Protein AF-A0A355A748-F1 (afdb_monomer_lite)

Secondary structure (DSSP, 8-state):
--------SSHHHHHHHHHHH--S-EE--SS-SSS-HHHHHHHHHHH-TT--EE-

pLDDT: mean 91.95, std 6.25, range [69.06, 96.75]

Radius of gyration: 10.18 Å; chains: 1; bounding box: 26×16×27 Å

Sequence (55 aa):
GYEIVAEATSGTEAVEKYKQCYPDLVIMDIIMPDMKGIDAVKNIIKFDPDARIIM

Structure (mmCIF, N/CA/C/O backbone):
data_AF-A0A355A748-F1
#
_entry.id   AF-A0A355A748-F1
#
loop_
_atom_site.group_PDB
_atom_site.id
_atom_site.type_symbol
_atom_site.label_atom_id
_atom_site.label_alt_id
_atom_site.label_comp_id
_atom_site.label_asym_id
_atom_site.label_entity_id
_atom_site.label_seq_id
_atom_site.pdbx_PDB_ins_code
_atom_site.Cartn_x
_atom_site.Cartn_y
_atom_site.Cartn_z
_atom_site.occupancy
_atom_site.B_iso_or_equiv
_atom_site.auth_seq_id
_atom_site.auth_comp_id
_atom_site.auth_asym_id
_atom_site.auth_atom_id
_atom_site.pdbx_PDB_model_num
ATOM 1 N N . GLY A 1 1 ? -13.398 -4.326 -17.199 1.00 86.06 1 GLY A N 1
ATOM 2 C CA . GLY A 1 1 ? -12.325 -3.314 -17.174 1.00 86.06 1 GLY A CA 1
ATOM 3 C C . GLY A 1 1 ? -11.887 -3.120 -15.741 1.00 86.06 1 GLY A C 1
ATOM 4 O O . GLY A 1 1 ? -12.588 -3.602 -14.862 1.00 86.06 1 GLY A O 1
ATOM 5 N N . TYR A 1 2 ? -10.754 -2.470 -15.512 1.00 90.88 2 TYR A N 1
ATOM 6 C CA . TYR A 1 2 ? -10.302 -2.065 -14.180 1.00 90.88 2 TYR A CA 1
ATOM 7 C C . TYR A 1 2 ? -10.082 -0.552 -14.176 1.00 90.88 2 TYR A C 1
ATOM 9 O O . TYR A 1 2 ? -9.825 0.033 -15.230 1.00 90.88 2 TYR A O 1
ATOM 17 N N . GLU A 1 3 ? -10.200 0.062 -13.005 1.00 95.31 3 GLU A N 1
ATOM 18 C CA . GLU A 1 3 ? -9.886 1.469 -12.783 1.00 95.31 3 GLU A CA 1
ATOM 19 C C . GLU A 1 3 ? -8.682 1.555 -11.849 1.00 95.31 3 GLU A C 1
ATOM 21 O O . GLU A 1 3 ? -8.615 0.857 -10.836 1.00 95.31 3 GLU A O 1
ATOM 26 N N . ILE A 1 4 ? -7.710 2.387 -12.210 1.00 95.31 4 ILE A N 1
ATOM 27 C CA . ILE A 1 4 ? -6.545 2.636 -11.367 1.00 95.31 4 ILE A CA 1
ATOM 28 C C . ILE A 1 4 ? -6.924 3.759 -10.405 1.00 95.31 4 ILE A C 1
ATOM 30 O O . ILE A 1 4 ? -6.928 4.929 -10.778 1.00 95.31 4 ILE A O 1
ATOM 34 N N . VAL A 1 5 ? -7.262 3.392 -9.169 1.00 96.38 5 VAL A N 1
ATOM 35 C CA . VAL A 1 5 ? -7.651 4.353 -8.121 1.00 96.38 5 VAL A CA 1
ATOM 36 C C . VAL A 1 5 ? -6.448 4.985 -7.416 1.00 96.38 5 VAL A C 1
ATOM 38 O O . VAL A 1 5 ? -6.574 6.040 -6.799 1.00 96.38 5 VAL A O 1
ATOM 41 N N . ALA A 1 6 ? -5.281 4.338 -7.495 1.00 95.81 6 ALA A N 1
ATOM 42 C CA . ALA A 1 6 ? -4.043 4.770 -6.864 1.00 95.81 6 ALA A CA 1
ATOM 43 C C . ALA A 1 6 ? -2.819 4.097 -7.501 1.00 95.81 6 ALA A C 1
ATOM 45 O O . ALA A 1 6 ? -2.871 2.933 -7.889 1.00 95.81 6 ALA A O 1
ATOM 46 N N . GLU A 1 7 ? -1.694 4.809 -7.511 1.00 94.38 7 GLU A N 1
ATOM 47 C CA . GLU A 1 7 ? -0.367 4.285 -7.860 1.00 94.38 7 GLU A CA 1
ATOM 48 C C . GLU A 1 7 ? 0.611 4.658 -6.755 1.00 94.38 7 GLU A C 1
ATOM 50 O O . GLU A 1 7 ? 0.522 5.770 -6.251 1.00 94.38 7 GLU A O 1
ATOM 55 N N . ALA A 1 8 ? 1.534 3.785 -6.364 1.00 91.56 8 ALA A N 1
ATOM 56 C CA . ALA A 1 8 ? 2.515 4.083 -5.324 1.00 91.56 8 ALA A CA 1
ATOM 57 C C . ALA A 1 8 ? 3.927 3.750 -5.802 1.00 91.56 8 ALA A C 1
ATOM 59 O O . ALA A 1 8 ? 4.136 2.769 -6.509 1.00 91.56 8 ALA A O 1
ATOM 60 N N . THR A 1 9 ? 4.893 4.568 -5.394 1.00 90.50 9 THR A N 1
ATOM 61 C CA . THR A 1 9 ? 6.312 4.433 -5.764 1.00 90.50 9 THR A CA 1
ATOM 62 C C . THR A 1 9 ? 7.177 3.896 -4.623 1.00 90.50 9 THR A C 1
ATOM 64 O O . THR A 1 9 ? 8.342 3.560 -4.827 1.00 90.50 9 THR A O 1
ATOM 67 N N . SER A 1 10 ? 6.606 3.789 -3.420 1.00 90.44 10 SER A N 1
ATOM 68 C CA . SER A 1 10 ? 7.250 3.238 -2.228 1.00 90.44 10 SER A CA 1
ATOM 69 C C . SER A 1 10 ? 6.257 2.434 -1.388 1.00 90.44 10 SER A C 1
ATOM 71 O O . SER A 1 10 ? 5.042 2.642 -1.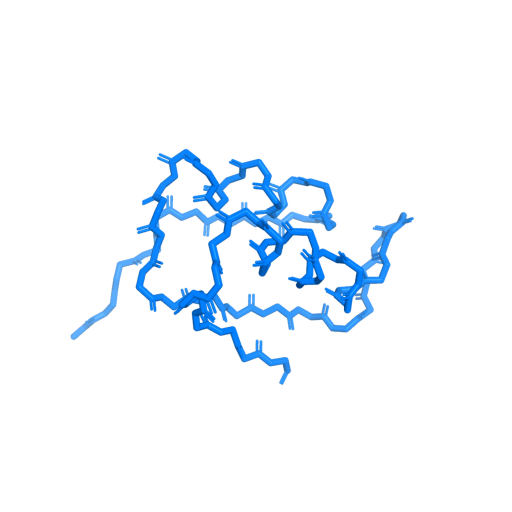456 1.00 90.4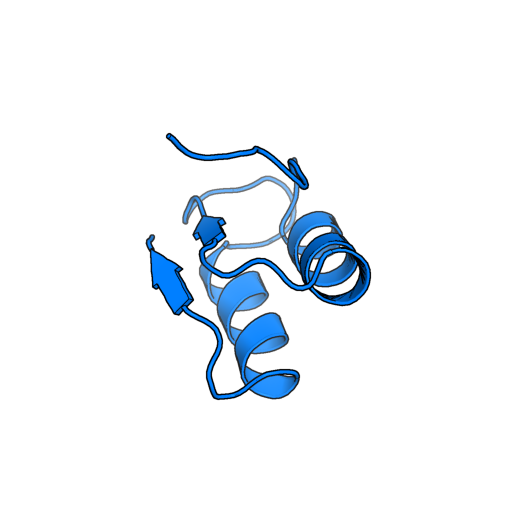4 10 SER A O 1
ATOM 73 N N . GLY A 1 11 ? 6.773 1.545 -0.533 1.00 89.75 11 GLY A N 1
ATOM 74 C CA . GLY A 1 11 ? 5.934 0.758 0.374 1.00 89.75 11 GLY A CA 1
ATOM 75 C C . GLY A 1 11 ? 5.122 1.612 1.353 1.00 89.75 11 GLY A C 1
ATOM 76 O O . GLY A 1 11 ? 3.970 1.289 1.635 1.00 89.75 11 GLY A O 1
ATOM 77 N N . THR A 1 12 ? 5.681 2.731 1.824 1.00 91.38 12 THR A N 1
ATOM 78 C CA . THR A 1 12 ? 4.979 3.671 2.713 1.00 91.38 12 THR A CA 1
ATOM 79 C C . THR A 1 12 ? 3.804 4.332 1.998 1.00 91.38 12 THR A C 1
ATOM 81 O O . THR A 1 12 ? 2.685 4.315 2.510 1.00 91.38 12 THR A O 1
ATOM 84 N N . GLU A 1 13 ? 4.035 4.844 0.785 1.00 93.81 13 GLU A N 1
ATOM 85 C CA . GLU A 1 13 ? 2.990 5.456 -0.039 1.00 93.81 13 GLU A CA 1
ATOM 86 C C . GLU A 1 13 ? 1.883 4.445 -0.371 1.00 93.81 13 GLU A C 1
ATOM 88 O O . GLU A 1 13 ? 0.702 4.785 -0.339 1.00 93.81 13 GLU A O 1
ATOM 93 N N . ALA A 1 14 ? 2.241 3.180 -0.617 1.00 93.44 14 ALA A N 1
ATOM 94 C CA . ALA A 1 14 ? 1.269 2.131 -0.899 1.00 93.44 14 ALA A CA 1
ATOM 95 C C . ALA A 1 14 ? 0.327 1.871 0.288 1.00 93.44 14 ALA A C 1
ATOM 97 O O . ALA A 1 14 ? -0.879 1.720 0.095 1.00 93.44 14 ALA A O 1
ATOM 98 N N . VAL A 1 15 ? 0.848 1.871 1.520 1.00 94.00 15 VAL A N 1
ATOM 99 C CA . VAL A 1 15 ? 0.030 1.715 2.735 1.00 94.00 15 VAL A CA 1
ATOM 100 C C . VAL A 1 15 ? -0.910 2.909 2.926 1.00 94.00 15 VAL A C 1
ATOM 102 O O . VAL A 1 15 ? -2.066 2.725 3.307 1.00 94.00 15 VAL A O 1
ATOM 105 N N . GLU A 1 16 ? -0.441 4.132 2.675 1.00 95.12 16 GLU A N 1
ATOM 106 C CA . GLU A 1 16 ? -1.272 5.337 2.786 1.00 95.12 16 GLU A CA 1
ATOM 107 C C . GLU A 1 16 ? -2.378 5.364 1.729 1.00 95.12 16 GLU A C 1
ATOM 109 O O . GLU A 1 16 ? -3.548 5.561 2.067 1.00 95.12 16 GLU A O 1
ATOM 114 N N . LYS A 1 17 ? -2.031 5.092 0.468 1.00 95.62 17 LYS A N 1
ATOM 115 C CA . LYS A 1 17 ? -2.991 5.059 -0.640 1.00 95.62 17 LYS A CA 1
ATOM 116 C C . LYS A 1 17 ? -4.013 3.940 -0.490 1.00 95.62 17 LYS A C 1
ATOM 118 O O . LYS A 1 17 ? -5.185 4.166 -0.772 1.00 95.62 17 LYS A O 1
ATOM 123 N N . TYR A 1 18 ? -3.620 2.781 0.045 1.00 96.06 18 TYR A N 1
ATOM 124 C CA . TYR A 1 18 ? -4.571 1.721 0.385 1.00 96.06 18 TYR A CA 1
ATOM 125 C C . TYR A 1 18 ? -5.662 2.222 1.336 1.00 96.06 18 TYR A C 1
ATOM 127 O O . TYR A 1 18 ? -6.847 2.026 1.088 1.00 96.06 18 TYR A O 1
ATOM 135 N N . LYS A 1 19 ? -5.271 2.928 2.404 1.00 94.94 19 LYS A N 1
ATOM 136 C CA . LYS A 1 19 ? -6.214 3.449 3.406 1.00 94.94 19 LYS A CA 1
ATOM 137 C C . LYS A 1 19 ? -7.131 4.542 2.859 1.00 94.94 19 LYS A C 1
ATOM 139 O O . LYS A 1 19 ? -8.241 4.689 3.357 1.00 94.94 19 LYS A O 1
ATOM 144 N N . GLN A 1 20 ? -6.663 5.321 1.884 1.00 95.94 20 GLN A N 1
ATOM 145 C CA . GLN A 1 20 ? -7.436 6.408 1.277 1.00 95.94 20 GLN A CA 1
ATOM 146 C C . GLN A 1 20 ? -8.414 5.904 0.211 1.00 95.94 20 GLN A C 1
ATOM 148 O O . GLN A 1 20 ? -9.553 6.359 0.170 1.00 95.94 20 GLN A O 1
ATOM 153 N N . CYS A 1 21 ? -7.966 4.985 -0.646 1.00 95.25 21 CYS A N 1
ATOM 154 C CA . CYS A 1 21 ? -8.718 4.551 -1.823 1.00 95.25 21 CYS A CA 1
ATOM 155 C C . CYS A 1 21 ? -9.496 3.248 -1.609 1.00 95.25 21 CYS A C 1
ATOM 157 O O . CYS A 1 21 ? -10.405 2.977 -2.384 1.00 95.25 21 CYS A O 1
ATOM 159 N N . TYR A 1 22 ? -9.139 2.457 -0.591 1.00 94.62 22 TYR A N 1
ATOM 160 C CA . TYR A 1 22 ? -9.757 1.171 -0.248 1.00 94.62 22 TYR A CA 1
ATOM 161 C C . TYR A 1 22 ? -9.996 0.259 -1.477 1.00 94.62 22 TYR A C 1
ATOM 163 O O . TYR A 1 22 ? -11.140 -0.070 -1.794 1.00 94.62 22 TYR A O 1
ATOM 171 N N . PRO A 1 23 ? -8.935 -0.094 -2.232 1.00 96.25 23 PRO A N 1
ATOM 172 C CA . PRO A 1 23 ? -9.072 -0.814 -3.496 1.00 96.25 23 PRO A CA 1
ATOM 173 C C . PRO A 1 23 ? -9.490 -2.278 -3.301 1.00 96.25 23 PRO A C 1
ATOM 175 O O . PRO A 1 23 ? -9.104 -2.920 -2.328 1.00 96.25 23 PRO A O 1
ATOM 178 N N . ASP A 1 24 ? -10.173 -2.851 -4.296 1.00 96.69 24 ASP A N 1
ATOM 179 C CA . ASP A 1 24 ? -10.534 -4.280 -4.306 1.00 96.69 24 ASP A CA 1
ATOM 180 C C . ASP A 1 24 ? -9.332 -5.220 -4.521 1.00 96.69 24 ASP A C 1
ATOM 182 O O . ASP A 1 24 ? -9.380 -6.403 -4.169 1.00 96.69 24 ASP A O 1
ATOM 186 N N . LEU A 1 25 ? -8.273 -4.717 -5.166 1.00 95.44 25 LEU A N 1
ATOM 187 C CA . LEU A 1 25 ? -7.063 -5.463 -5.496 1.00 95.44 25 LEU A CA 1
ATOM 188 C C . LEU A 1 25 ? -5.846 -4.538 -5.505 1.00 95.44 25 LEU A C 1
ATOM 190 O O . LEU A 1 25 ? -5.867 -3.472 -6.119 1.00 95.44 25 LEU A O 1
ATOM 194 N N . VAL A 1 26 ? -4.759 -5.000 -4.892 1.00 96.25 26 VAL A N 1
ATOM 195 C CA . VAL A 1 26 ? -3.449 -4.346 -4.950 1.00 96.25 26 VAL A CA 1
ATOM 196 C C . VAL A 1 26 ? -2.479 -5.219 -5.733 1.00 96.25 26 VAL A C 1
ATOM 198 O O . VAL A 1 26 ? -2.367 -6.419 -5.480 1.00 96.25 26 VAL A O 1
ATOM 201 N N . ILE A 1 27 ? -1.744 -4.599 -6.652 1.00 95.12 27 ILE A N 1
ATOM 202 C CA . ILE A 1 27 ? -0.573 -5.194 -7.297 1.00 95.12 27 ILE A CA 1
ATOM 203 C C . ILE A 1 27 ? 0.653 -4.544 -6.658 1.00 95.12 27 ILE A C 1
ATOM 205 O O . ILE A 1 27 ? 0.759 -3.319 -6.649 1.00 95.12 27 ILE A O 1
ATOM 209 N N . MET A 1 28 ? 1.539 -5.351 -6.078 1.00 93.69 28 MET A N 1
ATOM 210 C CA . MET A 1 28 ? 2.663 -4.879 -5.273 1.00 93.69 28 MET A CA 1
ATOM 211 C C . MET A 1 28 ? 3.967 -5.513 -5.747 1.00 93.69 28 MET A C 1
ATOM 213 O O . MET A 1 28 ? 4.067 -6.730 -5.780 1.00 93.69 28 MET A O 1
ATOM 217 N N . ASP A 1 29 ? 4.995 -4.714 -6.025 1.00 90.81 29 ASP A N 1
ATOM 218 C CA . ASP A 1 29 ? 6.335 -5.254 -6.283 1.00 90.81 29 ASP A CA 1
ATOM 219 C C . ASP A 1 29 ? 7.017 -5.656 -4.962 1.00 90.81 29 ASP A C 1
ATOM 221 O O . ASP A 1 29 ? 6.881 -4.992 -3.932 1.00 90.81 29 ASP A O 1
ATOM 225 N N . ILE A 1 30 ? 7.787 -6.742 -4.980 1.00 86.56 30 ILE A N 1
ATOM 226 C CA . ILE A 1 30 ? 8.594 -7.199 -3.845 1.00 86.56 30 ILE A CA 1
ATOM 227 C C . ILE A 1 30 ? 9.740 -6.221 -3.567 1.00 86.56 30 ILE A C 1
ATOM 229 O O . ILE A 1 30 ? 10.065 -5.960 -2.400 1.00 86.56 30 ILE A O 1
ATOM 233 N N . ILE A 1 31 ? 10.367 -5.707 -4.627 1.00 83.81 31 ILE A N 1
ATOM 234 C CA . ILE A 1 31 ? 11.557 -4.864 -4.544 1.00 83.81 31 ILE A CA 1
ATOM 235 C C . ILE A 1 31 ? 11.146 -3.426 -4.838 1.00 83.81 31 ILE A C 1
ATOM 237 O O . ILE A 1 31 ? 10.930 -3.047 -5.982 1.00 83.81 31 ILE A O 1
ATOM 241 N N . MET A 1 32 ? 11.089 -2.607 -3.792 1.00 78.06 32 MET A N 1
ATOM 242 C CA . MET A 1 32 ? 10.840 -1.172 -3.904 1.00 78.06 32 MET A CA 1
ATOM 243 C C . MET A 1 32 ? 11.951 -0.367 -3.218 1.00 78.06 32 MET A C 1
ATOM 245 O O . MET A 1 32 ? 12.661 -0.903 -2.356 1.00 78.06 32 MET A O 1
ATOM 249 N N . PRO A 1 33 ? 12.107 0.920 -3.577 1.00 69.06 33 PRO A N 1
ATOM 250 C CA . PRO A 1 33 ? 12.926 1.857 -2.821 1.00 69.06 33 PRO A CA 1
ATOM 251 C C . PRO A 1 33 ? 12.443 1.952 -1.367 1.00 69.06 33 PRO A C 1
ATOM 253 O O . PRO A 1 33 ? 11.242 1.900 -1.097 1.00 69.06 33 PRO A O 1
ATOM 256 N N . ASP A 1 34 ? 13.388 2.087 -0.436 1.00 70.00 34 ASP A N 1
ATOM 257 C CA . ASP A 1 34 ? 13.191 2.332 1.004 1.00 70.00 34 ASP A CA 1
ATOM 258 C C . ASP A 1 34 ? 12.538 1.204 1.831 1.00 70.00 34 ASP A C 1
ATOM 260 O O . ASP A 1 34 ? 12.918 0.990 2.984 1.00 70.00 34 ASP A O 1
ATOM 264 N N . MET A 1 35 ? 11.595 0.443 1.271 1.00 75.25 35 MET A N 1
ATOM 265 C CA . MET A 1 35 ? 10.829 -0.587 1.977 1.00 75.25 35 MET A CA 1
ATOM 266 C C . MET A 1 35 ? 10.551 -1.789 1.073 1.00 75.25 35 MET A C 1
ATOM 268 O O . MET A 1 35 ? 10.177 -1.636 -0.083 1.00 75.25 35 MET A O 1
ATOM 272 N N . LYS A 1 36 ? 10.663 -3.009 1.608 1.00 83.62 36 LYS A N 1
ATOM 273 C CA . LYS A 1 36 ? 10.274 -4.220 0.869 1.00 83.62 36 LYS A CA 1
ATOM 274 C C . LYS A 1 36 ? 8.752 -4.276 0.722 1.00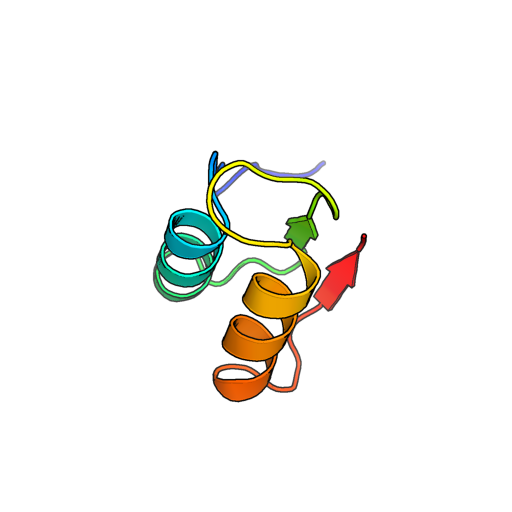 83.62 36 LYS A C 1
ATOM 276 O O . LYS A 1 36 ? 8.037 -4.043 1.699 1.00 83.62 36 LYS A O 1
ATOM 281 N N . GLY A 1 37 ? 8.246 -4.694 -0.439 1.00 86.62 37 GLY A N 1
ATOM 282 C CA . GLY A 1 37 ? 6.800 -4.835 -0.668 1.00 86.62 37 GLY A CA 1
ATOM 283 C C . GLY A 1 37 ? 6.108 -5.767 0.320 1.00 86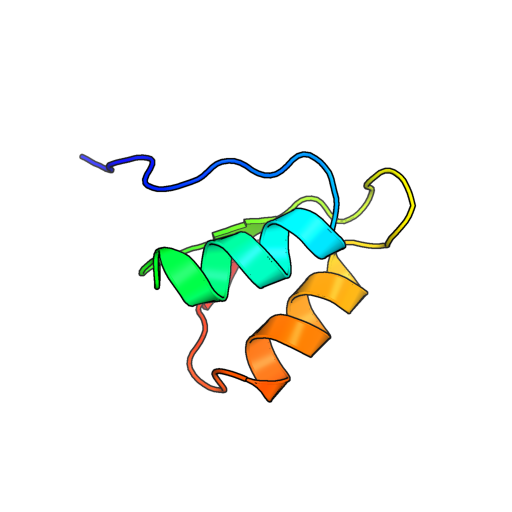.62 37 GLY A C 1
ATOM 284 O O . GLY A 1 37 ? 4.987 -5.504 0.745 1.00 86.62 37 GLY A O 1
ATOM 285 N N . ILE A 1 38 ? 6.815 -6.791 0.807 1.00 91.25 38 ILE A N 1
ATOM 286 C CA . ILE A 1 38 ? 6.289 -7.690 1.841 1.00 91.25 38 ILE A CA 1
ATOM 287 C C . ILE A 1 38 ? 5.986 -6.973 3.161 1.00 91.25 38 ILE A C 1
ATOM 289 O O . ILE A 1 38 ? 5.058 -7.343 3.877 1.00 91.25 38 ILE A O 1
ATOM 293 N N . ASP A 1 39 ? 6.760 -5.948 3.510 1.00 93.06 39 ASP A N 1
ATOM 294 C CA . ASP A 1 39 ? 6.520 -5.194 4.732 1.00 93.06 39 ASP A CA 1
ATOM 295 C C . ASP A 1 39 ? 5.336 -4.237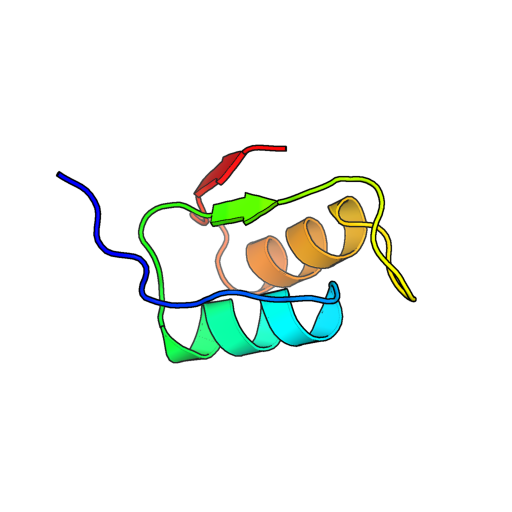 4.533 1.00 93.06 39 ASP A C 1
ATOM 297 O O . ASP A 1 39 ? 4.551 -4.047 5.463 1.00 93.06 39 ASP A O 1
ATOM 301 N N . ALA A 1 40 ? 5.146 -3.689 3.325 1.00 93.56 40 ALA A N 1
ATOM 302 C CA . ALA A 1 40 ? 3.953 -2.913 2.980 1.00 93.56 40 ALA A CA 1
ATOM 303 C C . ALA A 1 40 ? 2.692 -3.786 3.078 1.00 93.56 40 ALA A C 1
ATOM 305 O O . ALA A 1 40 ? 1.747 -3.425 3.778 1.00 93.56 40 ALA A O 1
ATOM 306 N N . VAL A 1 41 ? 2.734 -4.993 2.503 1.00 94.50 41 VAL A N 1
ATOM 307 C CA . VAL A 1 41 ? 1.682 -6.020 2.613 1.00 94.50 41 VAL A CA 1
ATOM 308 C C . VAL A 1 41 ? 1.338 -6.312 4.072 1.00 94.50 41 VAL A C 1
ATOM 310 O O . VAL A 1 41 ? 0.171 -6.260 4.446 1.00 94.50 41 VAL A O 1
ATOM 313 N N . LYS A 1 42 ? 2.334 -6.551 4.938 1.00 94.50 42 LYS A N 1
ATOM 314 C CA . LYS A 1 42 ? 2.085 -6.786 6.373 1.00 94.50 42 LYS A CA 1
ATOM 315 C C . LYS A 1 42 ? 1.379 -5.611 7.046 1.00 94.50 42 LYS A C 1
ATOM 317 O O . LYS A 1 42 ? 0.568 -5.831 7.940 1.00 94.50 42 LYS A O 1
ATOM 322 N N . ASN A 1 43 ? 1.712 -4.374 6.681 1.00 94.44 43 ASN A N 1
ATOM 323 C CA . ASN A 1 43 ? 1.065 -3.191 7.249 1.00 94.44 43 ASN A CA 1
ATOM 324 C C . ASN A 1 43 ? -0.372 -3.027 6.750 1.00 94.44 43 ASN A C 1
ATOM 326 O O . ASN A 1 43 ? -1.240 -2.680 7.548 1.00 94.44 43 ASN A O 1
ATOM 330 N N . ILE A 1 44 ? -0.621 -3.321 5.472 1.00 95.25 44 ILE A N 1
ATOM 331 C CA . ILE A 1 44 ? -1.968 -3.330 4.898 1.00 95.25 44 ILE A CA 1
ATOM 332 C C . ILE A 1 44 ? -2.815 -4.409 5.577 1.00 95.25 44 ILE A C 1
ATOM 334 O O . ILE A 1 44 ? -3.849 -4.072 6.132 1.00 95.25 44 ILE A O 1
ATOM 338 N N . ILE A 1 45 ? -2.338 -5.656 5.665 1.00 95.75 45 ILE A N 1
ATOM 339 C CA . ILE A 1 45 ? -3.078 -6.773 6.287 1.00 95.75 45 ILE A CA 1
ATOM 340 C C . ILE A 1 45 ? -3.365 -6.526 7.778 1.00 95.75 45 ILE A C 1
ATOM 342 O O . ILE A 1 45 ? -4.406 -6.919 8.295 1.00 95.75 45 ILE A O 1
ATOM 346 N N . LYS A 1 46 ? -2.457 -5.856 8.501 1.00 95.81 46 LYS A N 1
ATOM 347 C CA . LYS A 1 46 ? -2.706 -5.458 9.899 1.00 95.81 46 LYS A CA 1
ATOM 348 C C . LYS A 1 46 ? -3.866 -4.472 10.041 1.00 95.81 46 LYS A C 1
ATOM 350 O O . LYS A 1 46 ? -4.485 -4.434 11.100 1.00 95.81 46 LYS A O 1
ATOM 355 N N . PHE A 1 47 ? -4.085 -3.633 9.033 1.00 94.06 47 PHE A N 1
ATOM 356 C CA . PHE A 1 47 ? -5.171 -2.659 9.003 1.00 94.06 47 PHE A CA 1
ATOM 357 C C . PHE A 1 47 ? -6.459 -3.270 8.438 1.00 94.06 47 PHE A C 1
ATOM 359 O O . PHE A 1 47 ? -7.526 -3.052 9.002 1.00 94.06 47 PHE A O 1
ATOM 366 N N . ASP A 1 48 ? -6.339 -4.053 7.371 1.00 96.31 48 ASP A N 1
ATOM 367 C CA . ASP A 1 48 ? -7.422 -4.737 6.678 1.00 96.31 48 ASP A CA 1
ATOM 368 C C . ASP A 1 48 ? -7.054 -6.217 6.464 1.00 96.31 48 ASP A C 1
ATOM 370 O O . ASP A 1 48 ? -6.339 -6.550 5.513 1.00 96.31 48 ASP A O 1
ATOM 374 N N . PRO A 1 49 ? -7.516 -7.118 7.349 1.00 95.88 49 PRO A N 1
ATOM 375 C CA . PRO A 1 49 ? -7.243 -8.550 7.249 1.00 95.88 49 PRO A CA 1
ATOM 376 C C . PRO A 1 49 ? -7.767 -9.213 5.968 1.00 95.88 49 PRO A C 1
ATOM 378 O O . PRO A 1 49 ? -7.274 -10.284 5.615 1.00 95.88 49 PRO A O 1
ATOM 381 N N . ASP A 1 50 ? -8.734 -8.594 5.283 1.00 96.00 50 ASP A N 1
ATOM 382 C CA . ASP A 1 50 ? -9.358 -9.116 4.063 1.00 96.00 50 ASP A CA 1
ATOM 383 C C . ASP A 1 50 ? -8.724 -8.549 2.778 1.00 96.00 50 ASP A C 1
ATOM 385 O O . ASP A 1 50 ? -9.151 -8.883 1.666 1.00 96.00 50 ASP A O 1
ATOM 389 N N . ALA A 1 51 ? -7.676 -7.727 2.917 1.00 96.62 51 ALA A N 1
ATOM 390 C CA . ALA A 1 51 ? -6.953 -7.126 1.805 1.00 96.62 51 ALA A CA 1
ATOM 391 C C . ALA A 1 51 ? -6.460 -8.175 0.797 1.00 96.62 51 ALA A C 1
ATOM 393 O O . ALA A 1 51 ? -5.751 -9.128 1.136 1.00 96.62 51 ALA A O 1
ATOM 394 N N . ARG A 1 52 ? -6.777 -7.960 -0.484 1.00 96.75 52 ARG A N 1
ATOM 395 C CA . ARG A 1 52 ? -6.352 -8.833 -1.586 1.00 96.7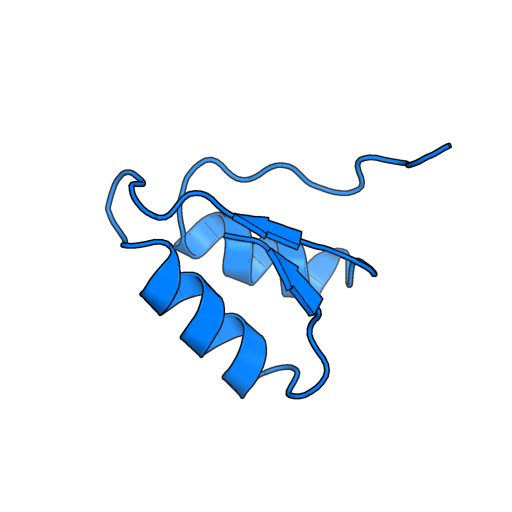5 52 ARG A CA 1
ATOM 396 C C . ARG A 1 52 ? -5.150 -8.230 -2.290 1.00 96.75 52 ARG A C 1
ATOM 398 O O . ARG A 1 52 ? -5.260 -7.193 -2.943 1.00 96.75 52 ARG A O 1
ATOM 405 N N . ILE A 1 53 ? -4.002 -8.889 -2.165 1.00 95.56 53 ILE A N 1
ATOM 406 C CA . ILE A 1 53 ? -2.734 -8.385 -2.697 1.00 95.56 53 ILE A CA 1
ATOM 407 C C . ILE A 1 53 ? -2.037 -9.474 -3.510 1.00 95.56 53 ILE A C 1
ATOM 409 O O . ILE A 1 53 ? -1.916 -10.611 -3.054 1.00 95.56 53 ILE A O 1
ATOM 413 N N . ILE A 1 54 ? -1.578 -9.109 -4.706 1.00 94.56 54 ILE A N 1
ATOM 414 C CA . ILE A 1 54 ? -0.755 -9.945 -5.585 1.00 94.56 54 ILE A CA 1
ATOM 415 C C . ILE A 1 54 ? 0.660 -9.362 -5.610 1.00 94.56 54 ILE A C 1
ATOM 417 O O . ILE A 1 54 ? 0.819 -8.146 -5.744 1.00 94.56 54 ILE A O 1
ATOM 421 N N . MET A 1 55 ? 1.654 -10.242 -5.455 1.00 89.62 55 MET A N 1
ATOM 422 C CA . MET A 1 55 ? 3.089 -9.930 -5.478 1.00 89.62 55 MET A CA 1
ATOM 423 C C . MET A 1 55 ? 3.749 -10.398 -6.771 1.00 89.62 55 MET A C 1
ATOM 425 O O . MET A 1 55 ? 3.280 -11.427 -7.311 1.00 89.62 55 MET A O 1
#

Foldseek 3Di:
DDDPQDDDQALVRLLVSCVVRVDQEEEFAQDGPPDGRVVSVVSNCVVPVPYHYDD